Protein AF-A0A0Q9QSA1-F1 (afdb_monomer_lite)

pLDDT: mean 87.51, std 12.57, range [50.66, 98.62]

Radius of gyration: 13.43 Å; chains: 1; bounding box: 33×27×31 Å

Secondary structure (DSSP, 8-state):
--EEEEEEEEEPBTTTB---HHHHHHHHHHHHTTT-EEEEEEEEEEE-SSSS-EEEEEEEEEEEE-

Foldseek 3Di:
DDKDKDKDKFFDPPPPDDDDPVVVVVVQVVVVVVQKDWDDKDWDFDQDDDPRGTGTTIITMIMHDD

Sequence (66 aa):
MAYEYKVVEIREKMLGGKMSGDKLETMLNEHARQGWRLKAITSTEIKGRVGPGGVDGLIVTFERSV

Structure (mmCIF, N/CA/C/O backbone):
data_AF-A0A0Q9QSA1-F1
#
_entry.id   AF-A0A0Q9QSA1-F1
#
loop_
_atom_site.group_PDB
_atom_site.id
_atom_site.type_symbol
_atom_site.label_atom_id
_atom_site.label_alt_id
_atom_site.label_comp_id
_atom_site.label_asym_id
_atom_site.label_entity_id
_atom_site.label_seq_id
_atom_site.pdbx_PDB_ins_code
_atom_site.Cartn_x
_atom_site.Cartn_y
_atom_site.Cartn_z
_atom_site.occupancy
_atom_site.B_iso_or_equiv
_atom_site.auth_seq_id
_atom_site.auth_comp_id
_atom_site.auth_asym_id
_atom_site.auth_atom_id
_atom_site.pdbx_PDB_model_num
ATOM 1 N N . MET A 1 1 ? -17.428 4.089 13.741 1.00 73.75 1 MET A N 1
ATOM 2 C CA . MET A 1 1 ? -16.015 3.717 13.958 1.00 73.75 1 MET A CA 1
ATOM 3 C C . MET A 1 1 ? -15.168 4.726 13.216 1.00 73.75 1 MET A C 1
ATOM 5 O O . MET A 1 1 ? -15.482 5.000 12.062 1.00 73.75 1 MET A O 1
ATOM 9 N N . ALA A 1 2 ? -14.194 5.338 13.885 1.00 92.19 2 ALA A N 1
ATOM 10 C CA . ALA A 1 2 ? -13.232 6.201 13.212 1.00 92.19 2 ALA A CA 1
ATOM 11 C C . ALA A 1 2 ? -12.133 5.324 12.597 1.00 92.19 2 ALA A C 1
ATOM 13 O O . ALA A 1 2 ? -11.847 4.239 13.106 1.00 92.19 2 ALA A O 1
ATOM 14 N N . TYR A 1 3 ? -11.561 5.770 11.483 1.00 96.88 3 TYR A N 1
ATOM 15 C CA . TYR A 1 3 ? -10.491 5.052 10.801 1.00 96.88 3 TYR A CA 1
ATOM 16 C C . TYR A 1 3 ? -9.280 5.955 10.640 1.00 96.88 3 TYR A C 1
ATOM 18 O O . TYR A 1 3 ? -9.409 7.123 10.275 1.00 96.88 3 TYR A O 1
ATOM 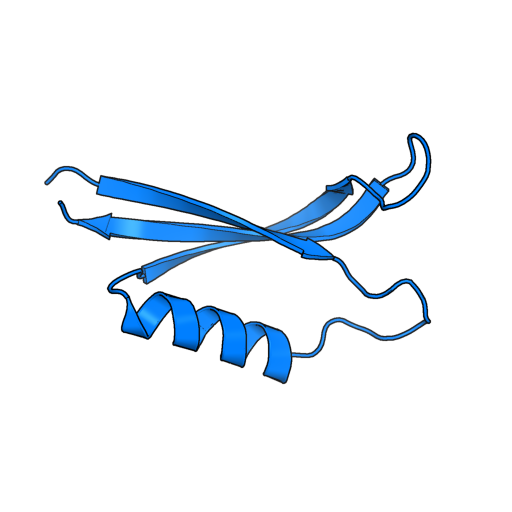26 N N . GLU A 1 4 ? -8.107 5.375 10.855 1.00 97.94 4 GLU A N 1
ATOM 27 C CA . GLU A 1 4 ? -6.841 5.929 10.401 1.00 97.94 4 GLU A CA 1
ATOM 28 C C . GLU A 1 4 ? -6.433 5.264 9.089 1.00 97.94 4 GLU A C 1
ATOM 30 O O . GLU A 1 4 ? -6.644 4.063 8.902 1.00 97.94 4 GLU A O 1
ATOM 35 N N . TYR A 1 5 ? -5.808 6.040 8.202 1.00 98.25 5 TYR A N 1
ATOM 36 C CA . TYR A 1 5 ? -5.289 5.565 6.923 1.00 98.25 5 TYR A CA 1
ATOM 37 C C . TYR A 1 5 ? -3.787 5.801 6.822 1.00 98.25 5 TYR A C 1
ATOM 39 O O . TYR A 1 5 ? -3.270 6.826 7.267 1.00 98.25 5 TYR A O 1
ATOM 47 N N . LYS A 1 6 ? -3.092 4.861 6.183 1.00 98.12 6 LYS A N 1
ATOM 48 C CA . LYS A 1 6 ? -1.668 4.970 5.859 1.00 98.12 6 LYS A CA 1
ATOM 49 C C . LYS A 1 6 ? -1.455 4.649 4.389 1.00 98.12 6 LYS A C 1
ATOM 51 O O . LYS A 1 6 ? -1.968 3.650 3.896 1.00 98.12 6 LYS A O 1
ATOM 56 N N . VAL A 1 7 ? -0.693 5.491 3.699 1.00 97.38 7 VAL A N 1
ATOM 57 C CA . VAL A 1 7 ? -0.399 5.346 2.270 1.00 97.38 7 VAL A CA 1
ATOM 58 C C . VAL A 1 7 ? 1.102 5.155 2.094 1.00 97.38 7 VAL A C 1
ATOM 60 O O . VAL A 1 7 ? 1.893 5.920 2.644 1.00 97.38 7 VAL A O 1
ATOM 63 N N . VAL A 1 8 ? 1.489 4.113 1.362 1.00 94.94 8 VAL A N 1
ATOM 64 C CA . VAL A 1 8 ? 2.886 3.741 1.119 1.00 94.94 8 VAL A CA 1
ATOM 65 C C . VAL A 1 8 ? 3.125 3.635 -0.381 1.00 94.94 8 VAL A C 1
ATOM 67 O O . VAL A 1 8 ? 2.409 2.922 -1.078 1.00 94.94 8 VAL A O 1
ATOM 70 N N . GLU A 1 9 ? 4.155 4.319 -0.870 1.00 91.88 9 GLU A N 1
ATOM 71 C CA . GLU A 1 9 ? 4.617 4.213 -2.254 1.00 91.88 9 GLU A CA 1
ATOM 72 C C . GLU A 1 9 ? 5.715 3.148 -2.374 1.00 91.88 9 GLU A C 1
ATOM 74 O O . GLU A 1 9 ? 6.746 3.217 -1.700 1.00 91.88 9 GLU A O 1
ATOM 79 N N . ILE A 1 10 ? 5.521 2.181 -3.269 1.00 88.44 10 ILE A N 1
ATOM 80 C CA . ILE A 1 10 ? 6.515 1.166 -3.621 1.00 88.44 10 ILE A CA 1
ATOM 81 C C . ILE A 1 10 ? 6.978 1.418 -5.049 1.00 88.44 10 ILE A C 1
ATOM 83 O O . ILE A 1 10 ? 6.192 1.351 -5.987 1.00 88.44 10 ILE A O 1
ATOM 87 N N . ARG A 1 11 ? 8.275 1.661 -5.222 1.00 83.19 11 ARG A N 1
ATOM 88 C CA . ARG A 1 11 ? 8.897 1.850 -6.539 1.00 83.19 11 ARG A CA 1
ATOM 89 C C . ARG A 1 11 ? 9.324 0.513 -7.119 1.00 83.19 11 ARG A C 1
ATOM 91 O O . ARG A 1 11 ? 9.932 -0.292 -6.404 1.00 83.19 11 ARG A O 1
ATOM 98 N N . GLU A 1 12 ? 9.119 0.319 -8.415 1.00 75.31 12 GLU A N 1
ATOM 99 C CA . GLU A 1 12 ? 9.863 -0.709 -9.133 1.00 75.31 12 GLU A CA 1
ATOM 100 C C . GLU A 1 12 ? 11.349 -0.314 -9.188 1.00 75.31 12 GLU A C 1
ATOM 102 O O . GLU A 1 12 ? 11.715 0.860 -9.316 1.00 75.31 12 GLU A O 1
ATOM 107 N N . LYS A 1 13 ? 12.260 -1.278 -8.995 1.00 69.75 13 LYS A N 1
ATOM 108 C CA . LYS A 1 13 ? 13.694 -0.974 -9.091 1.00 69.75 13 LYS A CA 1
ATOM 109 C C . LYS A 1 13 ? 14.035 -0.736 -10.564 1.00 69.75 13 LYS A C 1
ATOM 111 O O . LYS A 1 13 ? 13.869 -1.636 -11.373 1.00 69.75 13 LYS A O 1
ATOM 116 N N . MET A 1 14 ? 14.637 0.421 -10.862 1.00 50.66 14 MET A N 1
ATOM 117 C CA . MET A 1 14 ? 15.089 0.841 -12.204 1.00 50.66 14 MET A CA 1
ATOM 118 C C . MET A 1 14 ? 16.037 -0.133 -12.942 1.00 50.66 14 MET A C 1
ATOM 120 O O . MET A 1 14 ? 16.325 0.076 -14.114 1.00 50.66 14 MET A O 1
ATOM 124 N N . LEU A 1 15 ? 16.540 -1.191 -12.301 1.00 51.75 15 LEU A N 1
ATOM 125 C CA . LEU A 1 15 ? 17.410 -2.187 -12.935 1.00 51.75 15 LEU A CA 1
ATOM 126 C C . LEU A 1 15 ? 16.606 -3.438 -13.309 1.00 51.75 15 LEU A C 1
ATOM 128 O O . LEU A 1 15 ? 16.754 -4.481 -12.678 1.00 51.75 15 LEU A O 1
ATOM 132 N N . GLY A 1 16 ? 15.726 -3.300 -14.306 1.00 56.31 16 GLY A N 1
ATOM 133 C CA . GLY A 1 16 ? 15.159 -4.403 -15.100 1.00 56.31 16 GLY A CA 1
ATOM 134 C C . GLY A 1 16 ? 14.367 -5.492 -14.361 1.00 56.31 16 GLY A C 1
ATOM 135 O O . GLY A 1 16 ? 14.069 -6.527 -14.951 1.00 56.31 16 GLY A O 1
ATOM 136 N N . GLY A 1 17 ? 14.038 -5.306 -13.083 1.00 58.50 17 GLY A N 1
ATOM 137 C CA . GLY A 1 17 ? 13.428 -6.339 -12.253 1.00 58.50 17 GLY A CA 1
ATOM 138 C C . GLY A 1 17 ? 11.992 -5.990 -11.906 1.00 58.50 17 GLY A C 1
ATOM 139 O O . GLY A 1 17 ? 11.775 -5.080 -11.107 1.00 58.50 17 GLY A O 1
ATOM 140 N N . LYS A 1 18 ? 11.048 -6.754 -12.470 1.00 66.88 18 LYS A N 1
ATOM 141 C CA . LYS A 1 18 ? 9.625 -6.796 -12.090 1.00 66.88 18 LYS A CA 1
ATOM 142 C C . LYS A 1 18 ? 9.449 -6.688 -10.570 1.00 66.88 18 LYS A C 1
ATOM 144 O O . LYS A 1 18 ? 10.291 -7.189 -9.814 1.00 66.88 18 LYS A O 1
ATOM 149 N N . MET A 1 19 ? 8.346 -6.097 -10.109 1.00 73.38 19 MET A N 1
ATOM 150 C CA . MET A 1 19 ? 8.032 -6.083 -8.682 1.00 73.38 19 MET A CA 1
ATOM 151 C C . MET A 1 19 ? 8.103 -7.496 -8.069 1.00 73.38 19 MET A C 1
ATOM 153 O O . MET A 1 19 ? 7.530 -8.453 -8.584 1.00 73.38 19 MET A O 1
ATOM 157 N N . SER A 1 20 ? 8.840 -7.629 -6.963 1.00 80.81 20 SER A N 1
ATOM 158 C CA . SER A 1 20 ? 8.996 -8.900 -6.249 1.00 80.81 20 SER A CA 1
ATOM 159 C C . SER A 1 20 ? 7.818 -9.100 -5.301 1.00 80.81 20 SER A C 1
ATOM 161 O O . SER A 1 20 ? 7.628 -8.298 -4.383 1.00 80.81 20 SER A O 1
ATOM 163 N N . GLY A 1 21 ? 7.066 -10.184 -5.517 1.00 86.19 21 GLY A N 1
ATOM 164 C CA . GLY A 1 21 ? 5.975 -10.607 -4.636 1.00 86.19 21 GLY A CA 1
ATOM 165 C C . GLY A 1 21 ? 6.429 -10.732 -3.181 1.00 86.19 21 GLY A C 1
ATOM 166 O O . GLY A 1 21 ? 5.803 -10.142 -2.312 1.00 86.19 21 GLY A O 1
ATOM 167 N N . ASP A 1 22 ? 7.583 -11.356 -2.931 1.00 88.75 22 ASP A N 1
ATOM 168 C CA . ASP A 1 22 ? 8.150 -11.541 -1.585 1.00 88.75 22 ASP A CA 1
ATOM 169 C C . ASP A 1 22 ? 8.366 -10.220 -0.829 1.00 88.75 22 ASP A C 1
ATOM 171 O O . ASP A 1 22 ? 8.152 -10.131 0.382 1.00 88.75 22 ASP A O 1
ATOM 175 N N . LYS A 1 23 ? 8.775 -9.156 -1.535 1.00 86.31 23 LYS A N 1
ATOM 176 C CA . LYS A 1 23 ? 8.939 -7.829 -0.920 1.00 86.31 23 LYS A CA 1
ATOM 177 C C . LYS A 1 23 ? 7.604 -7.195 -0.579 1.00 86.31 23 LYS A C 1
ATOM 179 O O . LYS A 1 23 ? 7.485 -6.579 0.480 1.00 86.31 23 LYS A O 1
ATOM 184 N N . LEU A 1 24 ? 6.625 -7.324 -1.475 1.00 90.69 24 LEU A N 1
ATOM 185 C CA . LEU A 1 24 ? 5.275 -6.842 -1.214 1.00 90.69 24 LEU A CA 1
ATOM 186 C C . LEU A 1 24 ? 4.680 -7.595 -0.019 1.00 90.69 24 LEU A C 1
ATOM 188 O O . LEU A 1 24 ? 4.197 -6.959 0.910 1.00 90.69 24 LEU A O 1
ATOM 192 N N . GLU A 1 25 ? 4.801 -8.921 0.005 1.00 94.81 25 GLU A N 1
ATOM 193 C CA . GLU A 1 25 ? 4.342 -9.771 1.102 1.00 94.81 25 GLU A CA 1
ATOM 194 C C . GLU A 1 25 ? 4.993 -9.389 2.437 1.00 94.81 25 GLU A C 1
ATOM 196 O O . GLU A 1 25 ? 4.294 -9.206 3.434 1.00 94.81 25 GLU A O 1
ATOM 201 N N . THR A 1 26 ? 6.316 -9.198 2.458 1.00 94.69 26 THR A N 1
ATOM 202 C CA . THR A 1 26 ? 7.042 -8.768 3.664 1.00 94.69 26 THR A CA 1
ATOM 203 C C . THR A 1 26 ? 6.486 -7.446 4.196 1.00 94.69 26 THR A C 1
ATOM 205 O O . THR A 1 26 ? 6.133 -7.354 5.371 1.00 94.69 26 THR A O 1
ATOM 208 N N . MET A 1 27 ? 6.319 -6.447 3.323 1.00 95.00 27 MET A N 1
ATOM 209 C CA . MET A 1 27 ? 5.796 -5.129 3.695 1.00 95.00 27 MET A CA 1
ATOM 210 C C . MET A 1 27 ? 4.347 -5.205 4.204 1.00 95.00 27 MET A C 1
ATOM 212 O O . MET A 1 27 ? 4.011 -4.573 5.211 1.00 95.00 27 MET A O 1
ATOM 216 N N . LEU A 1 28 ? 3.491 -5.999 3.549 1.00 97.00 28 LEU A N 1
ATOM 217 C CA . LEU A 1 28 ? 2.109 -6.219 3.983 1.00 97.00 28 LEU A CA 1
ATOM 218 C C . LEU A 1 28 ? 2.067 -6.852 5.379 1.00 97.00 28 LEU A C 1
ATOM 220 O O . LEU A 1 28 ? 1.338 -6.373 6.248 1.00 97.00 28 LEU A O 1
ATOM 224 N N . ASN A 1 29 ? 2.886 -7.878 5.619 1.00 98.12 29 ASN A N 1
ATOM 225 C CA . ASN A 1 29 ? 2.965 -8.562 6.907 1.00 98.12 29 ASN A CA 1
ATOM 226 C C . ASN A 1 29 ? 3.515 -7.659 8.025 1.00 98.12 29 ASN A C 1
ATOM 228 O O . ASN A 1 29 ? 3.018 -7.706 9.150 1.00 98.12 29 ASN A O 1
ATOM 232 N N . GLU A 1 30 ? 4.502 -6.805 7.741 1.00 98.00 30 GLU A N 1
ATOM 233 C CA . GLU A 1 30 ? 5.024 -5.817 8.698 1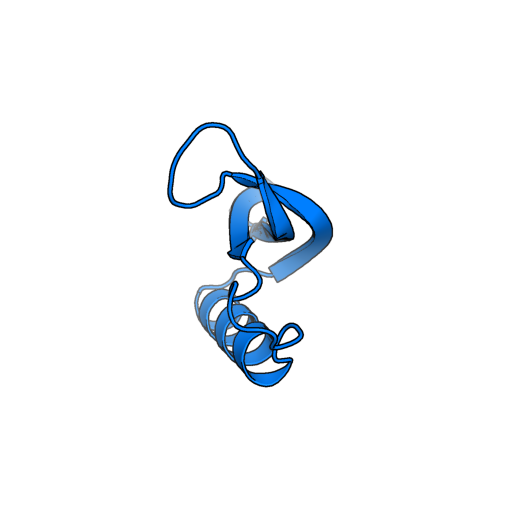.00 98.00 30 GLU A CA 1
ATOM 234 C C . GLU A 1 30 ? 3.949 -4.826 9.162 1.00 98.00 30 GLU A C 1
ATOM 236 O O . GLU A 1 30 ? 3.878 -4.499 10.350 1.00 98.00 30 GLU A O 1
ATOM 241 N N . HIS A 1 31 ? 3.097 -4.364 8.243 1.00 98.19 31 HIS A N 1
ATOM 242 C CA . HIS A 1 31 ? 1.980 -3.474 8.561 1.00 98.19 31 HIS A CA 1
ATOM 243 C C . HIS A 1 31 ? 0.852 -4.219 9.279 1.00 98.19 31 HIS A C 1
ATOM 245 O O . HIS A 1 31 ? 0.323 -3.709 10.269 1.00 98.19 31 HIS A O 1
ATOM 251 N N . ALA A 1 32 ? 0.535 -5.446 8.855 1.00 98.12 32 ALA A N 1
ATOM 252 C CA . ALA A 1 32 ? -0.464 -6.289 9.508 1.00 98.12 32 ALA A CA 1
ATOM 253 C C . ALA A 1 32 ? -0.143 -6.527 10.992 1.00 98.12 32 ALA A C 1
ATOM 255 O O . ALA A 1 32 ? -1.021 -6.398 11.844 1.00 98.12 32 ALA A O 1
ATOM 256 N N . ARG A 1 33 ? 1.133 -6.764 11.332 1.00 98.19 33 ARG A N 1
ATOM 257 C CA . ARG A 1 33 ? 1.599 -6.907 12.728 1.00 98.19 33 ARG A CA 1
ATOM 258 C C . ARG A 1 33 ? 1.381 -5.658 13.589 1.00 98.19 33 ARG A C 1
ATOM 260 O O . ARG A 1 33 ? 1.370 -5.762 14.809 1.00 98.19 33 ARG A O 1
ATOM 267 N N . GLN A 1 34 ? 1.202 -4.491 12.973 1.00 97.62 34 GLN A N 1
ATOM 268 C CA . GLN A 1 34 ? 0.922 -3.217 13.646 1.00 97.62 34 GLN A CA 1
ATOM 269 C C . GLN A 1 34 ? -0.585 -2.889 13.696 1.00 97.62 34 GLN A C 1
ATOM 271 O O . GLN A 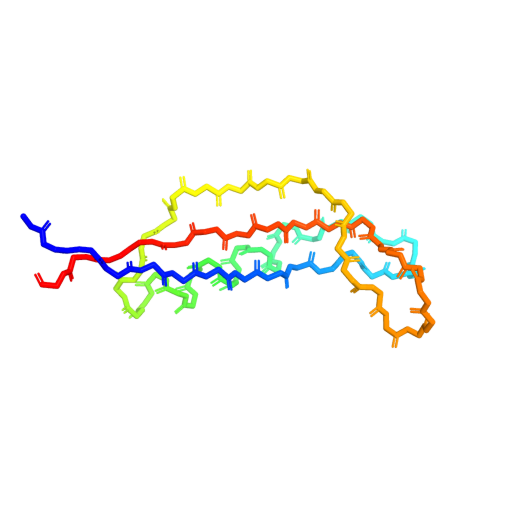1 34 ? -0.958 -1.764 14.030 1.00 97.62 34 GLN A O 1
ATOM 276 N N . GLY A 1 35 ? -1.452 -3.841 13.333 1.00 97.75 35 GLY A N 1
ATOM 277 C CA . GLY A 1 35 ? -2.908 -3.671 13.330 1.00 97.75 35 GLY A CA 1
ATOM 278 C C . GLY A 1 35 ? -3.467 -2.979 12.083 1.00 97.75 35 GLY A C 1
ATOM 279 O O . GLY A 1 35 ? -4.647 -2.640 12.057 1.00 97.75 35 GLY A O 1
ATOM 280 N N . TRP A 1 36 ? -2.652 -2.761 11.048 1.00 98.50 36 TRP A N 1
ATOM 281 C CA . TRP A 1 36 ? -3.124 -2.226 9.771 1.00 98.50 36 TRP A CA 1
ATOM 282 C C . TRP A 1 36 ? -3.729 -3.323 8.896 1.00 98.50 36 TRP A C 1
ATOM 284 O O . TRP A 1 36 ? -3.168 -4.406 8.758 1.00 98.50 36 TRP A O 1
ATOM 294 N N . ARG A 1 37 ? -4.833 -3.016 8.218 1.00 98.19 37 A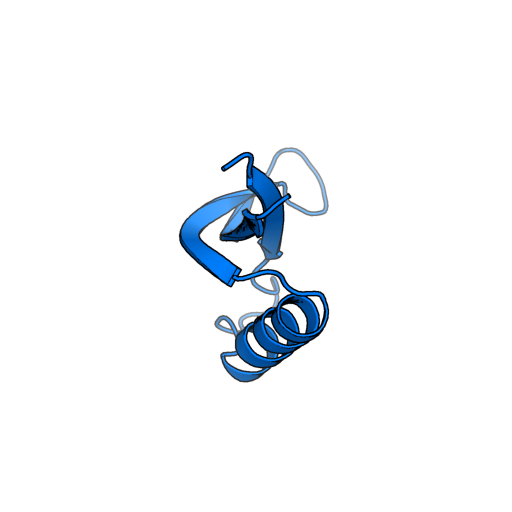RG A N 1
ATOM 295 C CA . ARG A 1 37 ? -5.444 -3.874 7.202 1.00 98.19 37 ARG A CA 1
ATOM 296 C C . ARG A 1 37 ? -5.218 -3.285 5.815 1.00 98.19 37 ARG A C 1
ATOM 298 O O . ARG A 1 37 ? -5.352 -2.080 5.624 1.00 98.19 37 ARG A O 1
ATOM 305 N N . LEU A 1 38 ? -4.914 -4.132 4.833 1.00 98.25 38 LEU A N 1
ATOM 306 C CA . LEU A 1 38 ? -4.859 -3.715 3.433 1.00 98.25 38 LEU A CA 1
ATOM 307 C C . LEU A 1 38 ? -6.242 -3.242 2.962 1.00 98.25 38 LEU A C 1
ATOM 309 O O . LEU A 1 38 ? -7.221 -3.985 3.066 1.00 98.25 38 LEU A O 1
ATOM 313 N N . LYS A 1 39 ? -6.298 -2.028 2.408 1.00 98.25 39 LYS A N 1
ATOM 314 C CA . LYS A 1 39 ? -7.500 -1.448 1.805 1.00 98.25 39 LYS A CA 1
ATOM 315 C C . LYS A 1 39 ? -7.463 -1.493 0.282 1.00 98.25 39 LYS A C 1
ATOM 317 O O . LYS A 1 39 ? -8.441 -1.908 -0.331 1.00 98.25 39 LYS A O 1
ATOM 322 N N . ALA A 1 40 ? -6.358 -1.057 -0.320 1.00 98.06 40 ALA A N 1
ATOM 323 C CA . ALA A 1 40 ? -6.222 -0.986 -1.771 1.00 98.06 40 ALA A CA 1
ATOM 324 C C . ALA A 1 40 ? -4.757 -1.047 -2.215 1.00 98.06 40 ALA A C 1
ATOM 326 O O . ALA A 1 40 ? -3.855 -0.640 -1.481 1.00 98.06 40 ALA A O 1
ATOM 327 N N . ILE A 1 41 ? -4.554 -1.525 -3.443 1.00 96.25 41 ILE A N 1
ATOM 328 C CA . ILE A 1 41 ? -3.295 -1.442 -4.184 1.00 96.25 41 ILE A CA 1
ATOM 329 C C . ILE A 1 41 ? -3.617 -0.826 -5.544 1.00 96.25 41 ILE A C 1
ATOM 331 O O . ILE A 1 41 ? -4.460 -1.353 -6.268 1.00 96.25 41 ILE A O 1
ATOM 335 N N . THR A 1 42 ? -2.931 0.259 -5.893 1.00 95.06 42 THR A N 1
ATOM 336 C CA . THR A 1 42 ? -3.096 0.963 -7.170 1.00 95.06 42 THR A CA 1
ATOM 337 C C . THR A 1 42 ? -1.759 1.008 -7.8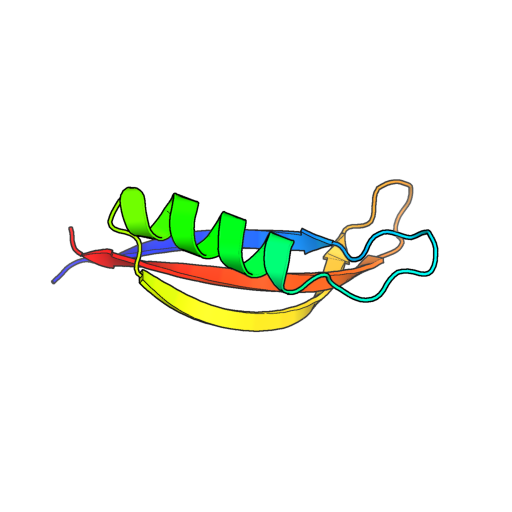94 1.00 95.06 42 THR A C 1
ATOM 339 O O . THR A 1 42 ? -0.781 1.491 -7.330 1.00 95.06 42 THR A O 1
ATOM 342 N N . SER A 1 43 ? -1.706 0.529 -9.136 1.00 91.50 43 SER A N 1
ATOM 343 C CA . SER A 1 43 ? -0.533 0.701 -9.999 1.00 91.50 43 SER A CA 1
ATOM 344 C C . SER A 1 43 ? -0.594 2.060 -10.695 1.00 91.50 43 SER A C 1
ATOM 346 O O . SER A 1 43 ? -1.627 2.411 -11.262 1.00 91.50 43 SER A O 1
ATOM 348 N N . THR A 1 44 ? 0.478 2.845 -10.589 1.00 90.75 44 THR A N 1
ATOM 349 C CA . THR A 1 44 ? 0.579 4.196 -11.162 1.00 90.75 44 THR A CA 1
ATOM 350 C C . THR A 1 44 ? 2.040 4.626 -11.279 1.00 90.75 44 THR A C 1
ATOM 352 O O . THR A 1 44 ? 2.925 4.045 -10.648 1.00 90.75 44 THR A O 1
ATOM 355 N N . GLU A 1 45 ? 2.286 5.692 -12.035 1.00 87.88 45 GLU A N 1
ATOM 356 C CA . GLU A 1 45 ? 3.544 6.430 -11.991 1.00 87.88 45 GLU A CA 1
ATOM 357 C C . GLU A 1 45 ? 3.656 7.178 -10.649 1.00 87.88 45 GLU A C 1
ATOM 359 O O . GLU A 1 45 ? 2.734 7.890 -10.239 1.00 87.88 45 GLU A O 1
ATOM 364 N N . ILE A 1 46 ? 4.775 6.994 -9.945 1.00 86.56 46 ILE A N 1
ATOM 365 C CA . ILE A 1 46 ? 5.093 7.669 -8.678 1.00 86.56 46 ILE A CA 1
ATOM 366 C C . ILE A 1 46 ? 6.407 8.441 -8.788 1.00 86.56 46 ILE A C 1
ATOM 368 O O . ILE A 1 46 ? 7.212 8.221 -9.693 1.00 86.56 46 ILE A O 1
ATOM 372 N N . LYS A 1 47 ? 6.660 9.355 -7.846 1.00 82.81 47 LYS A N 1
ATOM 373 C CA . LYS A 1 47 ? 7.817 10.258 -7.904 1.00 82.81 47 LYS A CA 1
ATOM 374 C C . LYS A 1 47 ? 9.147 9.490 -7.975 1.00 82.81 47 LYS A C 1
ATOM 376 O O . LYS A 1 47 ? 9.473 8.690 -7.091 1.00 82.81 47 LYS A O 1
ATOM 381 N N . GLY A 1 48 ? 9.956 9.788 -8.995 1.00 77.06 48 GLY A N 1
ATOM 382 C CA . GLY A 1 48 ? 11.285 9.210 -9.197 1.00 77.06 48 GLY A CA 1
ATOM 383 C C . GLY A 1 48 ? 12.315 9.601 -8.125 1.00 77.06 48 GLY A C 1
ATOM 384 O O . GLY A 1 48 ? 12.018 10.262 -7.126 1.00 77.06 48 GLY A O 1
ATOM 385 N N . ARG A 1 49 ? 13.560 9.119 -8.270 1.00 70.69 49 ARG A N 1
ATOM 386 C CA . ARG A 1 49 ? 14.678 9.468 -7.359 1.00 70.69 49 ARG A CA 1
ATOM 387 C C . ARG A 1 49 ? 15.431 10.733 -7.781 1.00 70.69 49 ARG A C 1
ATOM 389 O O . ARG A 1 49 ? 15.955 11.415 -6.909 1.00 70.69 49 ARG A O 1
ATOM 396 N N . VAL A 1 50 ? 15.511 11.023 -9.081 1.00 68.94 50 VAL A N 1
ATOM 397 C CA . VAL A 1 50 ? 16.327 12.110 -9.646 1.00 68.94 50 VAL A CA 1
ATOM 398 C C . VAL A 1 50 ? 15.533 12.806 -10.753 1.00 68.94 50 VAL A C 1
ATOM 400 O O . VAL A 1 50 ? 15.105 12.150 -11.697 1.00 68.94 50 VAL A O 1
ATOM 403 N N . GLY A 1 51 ? 15.360 14.127 -10.644 1.00 65.62 51 GLY A N 1
ATOM 404 C CA . GLY A 1 51 ? 14.663 14.945 -11.643 1.00 65.62 51 GLY A CA 1
ATOM 405 C C . GLY A 1 51 ? 13.127 14.843 -11.611 1.00 65.62 51 GLY A C 1
ATOM 406 O O . GLY A 1 51 ? 12.566 14.192 -10.730 1.00 65.62 51 GLY A O 1
ATOM 407 N N . PRO A 1 52 ? 12.437 15.513 -12.552 1.00 75.25 52 PRO A N 1
ATOM 408 C CA . PRO A 1 52 ? 10.973 15.555 -12.629 1.00 75.25 52 PRO A CA 1
ATOM 409 C C . PRO A 1 52 ? 10.326 14.268 -13.177 1.00 75.25 52 PRO A C 1
ATOM 411 O O . PRO A 1 52 ? 9.117 14.251 -13.373 1.00 75.25 52 PRO A O 1
ATOM 414 N N . GLY A 1 53 ? 11.097 13.207 -13.442 1.00 78.19 53 GLY A N 1
ATOM 415 C CA . GLY A 1 53 ? 10.566 11.951 -13.981 1.00 78.19 53 GLY A CA 1
ATOM 416 C C . GLY A 1 53 ? 9.894 11.087 -12.913 1.00 78.19 53 GLY A C 1
ATOM 417 O O . GLY A 1 53 ? 10.384 10.996 -11.779 1.00 78.19 53 GLY A O 1
ATOM 418 N N . GLY A 1 54 ? 8.788 10.438 -13.266 1.00 80.75 54 GLY A N 1
ATOM 419 C CA . GLY A 1 54 ? 8.216 9.374 -12.460 1.00 80.75 54 GLY A CA 1
ATOM 420 C C . GLY A 1 54 ? 8.768 8.000 -12.831 1.00 80.75 54 GLY A C 1
ATOM 421 O O . GLY A 1 54 ? 9.554 7.829 -13.765 1.00 80.75 54 GLY A O 1
ATOM 422 N N . VAL A 1 55 ? 8.424 7.023 -12.003 1.00 83.69 55 VAL A N 1
ATOM 423 C CA . VAL A 1 55 ? 8.721 5.607 -12.215 1.00 83.69 55 VAL A CA 1
ATOM 424 C C . VAL A 1 55 ? 7.464 4.801 -11.956 1.00 83.69 55 VAL A C 1
ATOM 426 O O . VAL A 1 55 ? 6.679 5.156 -11.073 1.00 83.69 55 VAL A O 1
ATOM 429 N N . ASP A 1 56 ? 7.311 3.695 -12.676 1.00 86.31 56 ASP A N 1
ATOM 430 C CA . ASP A 1 56 ? 6.247 2.741 -12.395 1.00 86.31 56 ASP A CA 1
ATOM 431 C C . ASP A 1 56 ? 6.365 2.218 -10.957 1.00 86.31 56 ASP A C 1
ATOM 433 O O . ASP A 1 56 ? 7.453 1.952 -10.419 1.00 86.31 56 ASP A O 1
ATOM 437 N N . GLY A 1 57 ? 5.218 2.117 -10.298 1.00 88.94 57 GLY A N 1
ATOM 438 C CA . GLY A 1 57 ? 5.145 1.695 -8.915 1.00 88.94 57 GLY A CA 1
ATOM 439 C C . GLY A 1 57 ? 3.734 1.359 -8.464 1.00 88.94 57 GLY A C 1
ATOM 440 O O . GLY A 1 57 ? 2.776 1.326 -9.241 1.00 88.94 57 GLY A O 1
ATOM 441 N N . LEU A 1 58 ? 3.626 1.088 -7.167 1.00 91.50 58 LEU A N 1
ATOM 442 C CA . LEU A 1 58 ? 2.367 0.856 -6.477 1.00 91.50 58 LEU A CA 1
ATOM 443 C C . LEU A 1 58 ? 2.154 1.901 -5.387 1.00 91.50 58 LEU A C 1
ATOM 445 O O . LEU A 1 58 ? 3.074 2.238 -4.641 1.00 91.50 58 LEU A O 1
ATOM 449 N N . ILE A 1 59 ? 0.907 2.321 -5.231 1.00 94.38 59 ILE A N 1
ATOM 450 C CA . ILE A 1 59 ? 0.401 2.974 -4.030 1.00 94.38 59 ILE A CA 1
ATOM 451 C C . ILE A 1 59 ? -0.381 1.928 -3.240 1.00 94.38 59 ILE A C 1
ATOM 453 O O . ILE A 1 59 ? -1.356 1.366 -3.739 1.00 94.38 59 ILE A O 1
ATOM 457 N N . VAL A 1 60 ? 0.047 1.665 -2.007 1.00 97.00 60 VAL A N 1
ATOM 458 C CA . VAL A 1 60 ? -0.619 0.739 -1.088 1.00 97.00 60 VAL A CA 1
ATOM 459 C C . VAL A 1 60 ? -1.286 1.528 0.027 1.00 97.00 60 VAL A C 1
ATOM 461 O O . VAL A 1 60 ? -0.626 2.253 0.774 1.00 97.00 60 VAL A O 1
ATOM 464 N N . THR A 1 61 ? -2.602 1.381 0.141 1.00 98.44 61 THR A N 1
ATOM 465 C CA . THR A 1 61 ? -3.407 2.015 1.183 1.00 98.44 61 THR A CA 1
ATOM 466 C C . THR A 1 61 ? -3.771 0.994 2.248 1.00 98.44 61 THR A C 1
ATOM 468 O O . THR A 1 61 ? -4.320 -0.068 1.950 1.00 98.44 61 THR A O 1
ATOM 471 N N . PHE A 1 62 ? -3.516 1.356 3.498 1.00 98.62 62 PHE A N 1
ATOM 472 C CA . PHE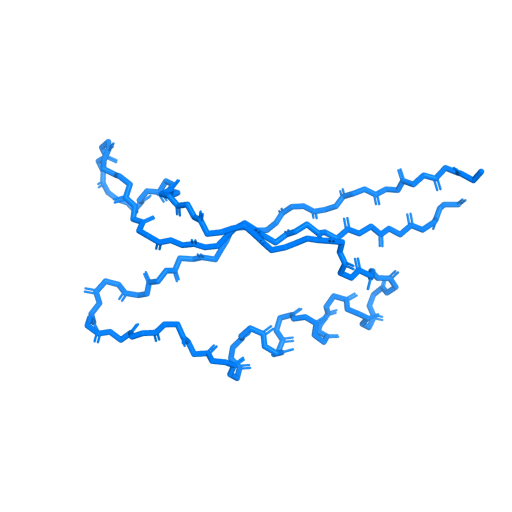 A 1 62 ? -3.911 0.621 4.687 1.00 98.62 62 PHE A CA 1
ATOM 473 C C . PHE A 1 62 ? -4.956 1.397 5.488 1.00 98.62 62 PHE A C 1
ATOM 475 O O . PHE A 1 62 ? -4.955 2.628 5.472 1.00 98.62 62 PHE A O 1
ATOM 482 N N . GLU A 1 63 ? -5.794 0.678 6.230 1.00 98.50 63 GLU A N 1
ATOM 483 C CA . GLU A 1 63 ? -6.758 1.232 7.184 1.00 98.50 63 GLU A CA 1
ATOM 484 C C . GLU A 1 63 ? -6.663 0.514 8.540 1.00 98.50 63 GLU A C 1
ATOM 486 O O . GLU A 1 63 ? -6.349 -0.677 8.594 1.00 98.50 63 GLU A O 1
ATOM 491 N N . ARG A 1 64 ? -6.935 1.217 9.642 1.00 97.94 64 ARG A N 1
ATOM 492 C CA . ARG A 1 64 ? -7.154 0.613 10.970 1.00 97.94 64 ARG A CA 1
ATOM 493 C C . ARG A 1 64 ? -8.257 1.350 11.718 1.00 97.94 64 ARG A C 1
ATOM 495 O O . ARG A 1 64 ? -8.410 2.557 11.548 1.00 97.94 64 ARG A O 1
ATOM 502 N N . SER A 1 65 ? -9.032 0.627 12.519 1.00 95.81 65 SER A N 1
ATOM 503 C CA . SER A 1 65 ? -10.018 1.234 13.418 1.00 95.81 65 SER A CA 1
ATOM 504 C C . SER A 1 65 ? -9.322 1.951 14.573 1.00 95.81 65 SER A C 1
ATOM 506 O O . SER A 1 65 ? -8.344 1.421 15.104 1.00 95.81 65 SER A O 1
ATOM 508 N N . VAL A 1 66 ? -9.865 3.102 14.966 1.00 90.44 66 VAL A N 1
ATOM 509 C CA . VAL A 1 66 ? -9.507 3.842 16.188 1.00 90.44 66 VAL A CA 1
ATOM 510 C C . VAL A 1 66 ? -10.545 3.585 17.268 1.00 90.44 66 VAL A C 1
ATOM 512 O O . VAL A 1 66 ? -11.754 3.612 16.925 1.00 90.44 66 VAL A O 1
#